Protein AF-A0A0G1IT15-F1 (afdb_monomer)

Radius of gyration: 18.89 Å; Cα contacts (8 Å, |Δi|>4): 195; chains: 1; bounding box: 43×27×60 Å

Structure (mmCIF, N/CA/C/O backbone):
data_AF-A0A0G1IT15-F1
#
_entry.id   AF-A0A0G1IT15-F1
#
loop_
_atom_site.group_PDB
_atom_site.id
_atom_site.type_symbol
_atom_site.label_atom_id
_atom_site.label_alt_id
_atom_site.label_comp_id
_atom_site.label_asym_id
_atom_site.label_entity_id
_atom_site.label_seq_id
_atom_site.pdbx_PDB_ins_code
_atom_site.Cartn_x
_atom_site.Cartn_y
_atom_site.Cartn_z
_atom_site.occupancy
_atom_site.B_iso_or_equiv
_atom_site.auth_seq_id
_atom_site.auth_comp_id
_atom_site.auth_asym_id
_atom_site.auth_atom_id
_atom_site.pdbx_PDB_model_num
ATOM 1 N N . MET A 1 1 ? -17.772 -2.370 29.772 1.00 78.19 1 MET A N 1
ATOM 2 C CA . MET A 1 1 ? -16.462 -2.333 29.090 1.00 78.19 1 MET A CA 1
ATOM 3 C C . MET A 1 1 ? -16.027 -0.885 29.004 1.00 78.19 1 MET A C 1
ATOM 5 O O . MET A 1 1 ? -16.833 -0.056 28.593 1.00 78.19 1 MET A O 1
ATOM 9 N N . THR A 1 2 ? -14.825 -0.557 29.463 1.00 92.69 2 THR A N 1
ATOM 10 C CA . THR A 1 2 ? -14.348 0.834 29.476 1.00 92.69 2 THR A CA 1
ATOM 11 C C . THR A 1 2 ? -13.957 1.292 28.067 1.00 92.69 2 THR A C 1
ATOM 13 O O . THR A 1 2 ? -13.709 0.475 27.172 1.00 92.69 2 THR A O 1
ATOM 16 N N . LYS A 1 3 ? -13.884 2.613 27.849 1.00 91.12 3 LYS A N 1
ATOM 17 C CA . LYS A 1 3 ? -13.385 3.177 26.580 1.00 91.12 3 LYS A CA 1
ATOM 18 C C . LYS A 1 3 ? -11.975 2.660 26.270 1.00 91.12 3 LYS A C 1
ATOM 20 O O . LYS A 1 3 ? -11.719 2.254 25.143 1.00 91.12 3 LYS A O 1
ATOM 25 N N . THR A 1 4 ? -11.114 2.595 27.286 1.00 94.62 4 THR A N 1
ATOM 26 C CA . THR A 1 4 ? -9.742 2.081 27.184 1.00 94.62 4 THR A CA 1
ATOM 27 C C . THR A 1 4 ? -9.707 0.620 26.746 1.00 94.62 4 THR A C 1
ATOM 29 O O . THR A 1 4 ? -9.013 0.301 25.790 1.00 94.62 4 THR A O 1
ATOM 32 N N . GLN A 1 5 ? -10.510 -0.254 27.367 1.00 95.38 5 GLN A N 1
ATOM 33 C CA . GLN A 1 5 ? -10.601 -1.667 26.972 1.00 95.38 5 GLN A CA 1
ATOM 34 C C . GLN A 1 5 ? -11.079 -1.829 25.525 1.00 95.38 5 GLN A C 1
ATOM 36 O O . GLN A 1 5 ? -10.536 -2.636 24.782 1.00 95.38 5 GLN A O 1
ATOM 41 N N . THR A 1 6 ? -12.073 -1.036 25.113 1.00 96.31 6 THR A N 1
ATOM 42 C CA . THR A 1 6 ? -12.605 -1.081 23.741 1.00 96.31 6 THR A CA 1
ATOM 43 C C . THR A 1 6 ? -11.539 -0.686 22.724 1.00 96.31 6 THR A C 1
ATOM 45 O O . THR A 1 6 ? -11.326 -1.393 21.746 1.00 96.31 6 THR A O 1
ATOM 48 N N . ASN A 1 7 ? -10.849 0.429 22.968 1.00 96.81 7 ASN A N 1
ATOM 49 C CA . ASN A 1 7 ? -9.811 0.921 22.068 1.00 96.81 7 ASN A CA 1
ATOM 50 C C . ASN A 1 7 ? -8.618 -0.040 22.004 1.00 96.81 7 ASN A C 1
ATOM 52 O O . ASN A 1 7 ? -8.073 -0.246 20.928 1.00 96.81 7 ASN A O 1
ATOM 56 N N . LEU A 1 8 ? -8.241 -0.643 23.136 1.00 98.06 8 LEU A N 1
ATOM 57 C CA . LEU A 1 8 ? -7.161 -1.624 23.188 1.00 98.06 8 LEU A CA 1
ATOM 58 C C . LEU A 1 8 ? -7.493 -2.865 22.353 1.00 98.06 8 LEU A C 1
ATOM 60 O O . LEU A 1 8 ? -6.675 -3.281 21.543 1.00 98.06 8 LEU A O 1
ATOM 64 N N . LEU A 1 9 ? -8.696 -3.427 22.507 1.00 98.19 9 LEU A N 1
ATOM 65 C CA . LEU A 1 9 ? -9.123 -4.583 21.712 1.00 98.19 9 LEU A CA 1
ATOM 66 C C . LEU A 1 9 ? -9.158 -4.263 20.215 1.00 98.19 9 LEU A C 1
ATOM 68 O O . LEU A 1 9 ? -8.682 -5.061 19.413 1.00 98.19 9 LEU A O 1
ATOM 72 N N . ALA A 1 10 ? -9.656 -3.083 19.843 1.00 98.25 10 ALA A N 1
ATOM 73 C CA . ALA A 1 10 ? -9.658 -2.650 18.451 1.00 98.25 10 ALA A CA 1
ATOM 74 C C . ALA A 1 10 ? -8.236 -2.496 17.887 1.00 98.25 10 ALA A C 1
ATOM 76 O O . ALA A 1 10 ? -7.954 -2.963 16.786 1.00 98.25 10 ALA A O 1
ATOM 77 N N . ALA A 1 11 ? -7.322 -1.897 18.657 1.00 98.38 11 ALA A N 1
ATOM 78 C CA . ALA A 1 11 ? -5.922 -1.770 18.266 1.00 98.38 11 ALA A CA 1
ATOM 79 C C . ALA A 1 11 ? -5.255 -3.141 18.085 1.00 98.38 11 ALA A C 1
ATOM 81 O O . ALA A 1 11 ? -4.570 -3.350 17.092 1.00 98.38 11 ALA A O 1
ATOM 82 N N . LEU A 1 12 ? -5.499 -4.093 18.993 1.00 98.50 12 LEU A N 1
ATOM 83 C CA . LEU A 1 12 ? -4.974 -5.456 18.877 1.00 98.50 12 LEU A CA 1
ATOM 84 C C . LEU A 1 12 ? -5.481 -6.166 17.614 1.00 98.50 12 LEU A C 1
ATOM 86 O O . LEU A 1 12 ? -4.689 -6.811 16.934 1.00 98.50 12 LEU A O 1
ATOM 90 N N . MET A 1 13 ? -6.763 -6.014 17.266 1.00 98.50 13 MET A N 1
ATOM 91 C CA . MET A 1 13 ? -7.324 -6.576 16.029 1.00 98.50 13 MET A CA 1
ATOM 92 C C . MET A 1 13 ? -6.693 -5.963 14.774 1.00 98.50 13 MET A C 1
ATOM 94 O O . MET A 1 13 ? -6.354 -6.693 13.849 1.00 98.50 13 MET A O 1
ATOM 98 N N . LEU A 1 14 ? -6.484 -4.642 14.749 1.00 98.38 14 LEU A N 1
ATOM 99 C CA . LEU A 1 14 ? -5.829 -3.967 13.622 1.00 98.38 14 LEU A CA 1
ATOM 100 C C . LEU A 1 14 ? -4.345 -4.333 13.506 1.00 98.38 14 LEU A C 1
ATOM 102 O O . LEU A 1 14 ? -3.853 -4.511 12.398 1.00 98.38 14 LEU A O 1
ATOM 106 N N . ILE A 1 15 ? -3.634 -4.486 14.627 1.00 98.31 15 ILE A N 1
ATOM 107 C CA . ILE A 1 15 ? -2.240 -4.959 14.637 1.00 98.31 15 ILE A CA 1
ATOM 108 C C . ILE A 1 15 ? -2.167 -6.394 14.113 1.00 98.31 15 ILE A C 1
ATOM 110 O O . ILE A 1 15 ? -1.312 -6.700 13.287 1.00 98.31 15 ILE A O 1
ATOM 114 N N . PHE A 1 16 ? -3.078 -7.261 14.559 1.00 97.62 16 PHE A N 1
ATOM 115 C CA . PHE A 1 16 ? -3.159 -8.638 14.086 1.00 97.62 16 PHE A CA 1
ATOM 116 C C . PHE A 1 16 ? -3.435 -8.706 12.577 1.00 97.62 16 PHE A C 1
ATOM 118 O O . PHE A 1 16 ? -2.703 -9.377 11.854 1.00 97.62 16 PHE A O 1
ATOM 125 N N . MET A 1 17 ? -4.429 -7.952 12.096 1.00 97.69 17 MET A N 1
ATOM 126 C CA . MET A 1 17 ? -4.753 -7.846 10.671 1.00 97.69 17 MET A CA 1
ATOM 127 C C . MET A 1 17 ? -3.579 -7.303 9.856 1.00 97.69 17 MET A C 1
ATOM 129 O O . MET A 1 17 ? -3.269 -7.849 8.805 1.00 97.69 17 MET A O 1
ATOM 133 N N . SER A 1 18 ? -2.908 -6.261 10.355 1.00 97.50 18 SER A N 1
ATOM 134 C CA . SER A 1 18 ? -1.719 -5.682 9.723 1.00 97.50 18 SER A CA 1
ATOM 135 C C . SER A 1 18 ? -0.613 -6.720 9.568 1.00 97.50 18 SER A C 1
ATOM 137 O O . SER A 1 18 ? -0.053 -6.852 8.486 1.00 97.5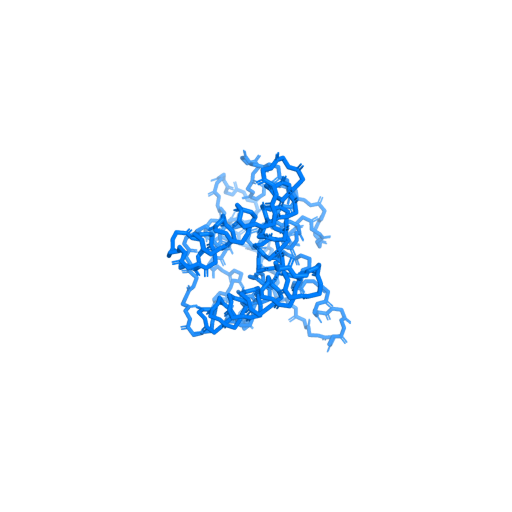0 18 SER A O 1
ATOM 139 N N . GLY A 1 19 ? -0.343 -7.502 10.621 1.00 96.69 19 GLY A N 1
ATOM 140 C CA . GLY A 1 19 ? 0.630 -8.589 10.573 1.00 96.69 19 GLY A CA 1
ATOM 141 C C . GLY A 1 19 ? 0.267 -9.631 9.519 1.00 96.69 19 GLY A C 1
ATOM 142 O O . GLY A 1 19 ? 1.073 -9.898 8.635 1.00 96.69 19 GLY A O 1
ATOM 143 N N . LEU A 1 20 ? -0.952 -10.179 9.576 1.00 95.69 20 LEU A N 1
ATOM 144 C CA . LEU A 1 20 ? -1.409 -11.176 8.603 1.00 95.69 20 LEU A CA 1
ATOM 145 C C . LEU A 1 20 ? -1.333 -10.663 7.164 1.00 95.69 20 LEU A C 1
ATOM 147 O O . LEU A 1 20 ? -0.732 -11.321 6.321 1.00 95.69 20 LEU A O 1
ATOM 151 N N . ALA A 1 21 ? -1.903 -9.485 6.904 1.00 95.81 21 ALA A N 1
ATOM 152 C CA . ALA A 1 21 ? -1.925 -8.900 5.574 1.00 95.81 21 ALA A CA 1
ATOM 153 C C . ALA A 1 21 ? -0.501 -8.636 5.080 1.00 95.81 21 ALA A C 1
ATOM 155 O O . ALA A 1 21 ? -0.161 -9.082 3.996 1.00 95.81 21 ALA A O 1
ATOM 156 N N . PHE A 1 22 ? 0.363 -8.009 5.889 1.00 95.81 22 PHE A N 1
ATOM 157 C CA . PHE A 1 22 ? 1.751 -7.729 5.511 1.00 95.81 22 PHE A CA 1
ATOM 158 C C . PHE A 1 22 ? 2.534 -8.995 5.159 1.00 95.81 22 PHE A C 1
ATOM 160 O O . PHE A 1 22 ? 3.198 -9.021 4.128 1.00 95.81 22 PHE A O 1
ATOM 167 N N . PHE A 1 23 ? 2.449 -10.046 5.981 1.00 94.81 23 PHE A N 1
ATOM 168 C CA . PHE A 1 23 ? 3.138 -11.304 5.687 1.00 94.81 23 PHE A CA 1
ATOM 169 C C . PHE A 1 23 ? 2.563 -12.010 4.456 1.00 94.81 23 PHE A C 1
ATOM 171 O O . PHE A 1 23 ? 3.324 -12.667 3.756 1.00 94.81 23 PHE A O 1
ATOM 178 N N . SER A 1 24 ? 1.274 -11.825 4.153 1.00 91.62 24 SER A N 1
ATOM 179 C CA . SER A 1 24 ? 0.668 -12.307 2.907 1.00 91.62 24 SER A CA 1
ATOM 180 C C . SER A 1 24 ? 1.171 -11.562 1.669 1.00 91.62 24 SER A C 1
ATOM 182 O O . SER A 1 24 ? 1.136 -12.112 0.582 1.00 91.62 24 SER A O 1
ATOM 184 N N . LEU A 1 25 ? 1.662 -10.322 1.797 1.00 92.31 25 LEU A N 1
ATOM 185 C CA . LEU A 1 25 ? 2.223 -9.594 0.649 1.00 92.31 25 LEU A CA 1
ATOM 186 C C . LEU A 1 25 ? 3.589 -10.145 0.213 1.00 92.31 25 LEU A C 1
ATOM 188 O O . LEU A 1 25 ? 4.044 -9.814 -0.885 1.00 92.31 25 LEU A O 1
ATOM 192 N N . LEU A 1 26 ? 4.272 -10.901 1.082 1.00 92.50 26 LEU A N 1
ATOM 193 C CA . LEU A 1 26 ? 5.646 -11.353 0.883 1.00 92.50 26 LEU A CA 1
ATOM 194 C C . LEU A 1 26 ? 5.687 -12.683 0.129 1.00 92.50 26 LEU A C 1
ATOM 196 O O . LEU A 1 26 ? 5.096 -13.666 0.560 1.00 92.50 26 LEU A O 1
ATOM 200 N N . GLY A 1 27 ? 6.479 -12.739 -0.941 1.00 85.75 27 GLY A N 1
ATOM 201 C CA . GLY A 1 27 ? 6.741 -13.979 -1.683 1.00 85.75 27 GLY A CA 1
ATOM 202 C C . GLY A 1 27 ? 5.662 -14.372 -2.695 1.00 85.75 27 GLY A C 1
ATOM 203 O O . GLY A 1 27 ? 5.891 -15.301 -3.467 1.00 85.75 27 GLY A O 1
ATOM 204 N N . ASP A 1 28 ? 4.540 -13.651 -2.743 1.00 88.75 28 ASP A N 1
ATOM 205 C CA . ASP A 1 28 ? 3.491 -13.848 -3.742 1.00 88.75 28 ASP A CA 1
ATOM 206 C C . ASP A 1 28 ? 3.804 -13.105 -5.044 1.00 88.75 28 ASP A C 1
ATOM 208 O O . ASP A 1 28 ? 4.120 -11.911 -5.034 1.00 88.75 28 ASP A O 1
ATOM 212 N N . SER A 1 29 ? 3.633 -13.792 -6.178 1.00 91.44 29 SER A N 1
ATOM 213 C CA . SER A 1 29 ? 3.752 -13.196 -7.513 1.00 91.44 29 SER A CA 1
ATOM 214 C C . SER A 1 29 ? 2.686 -12.124 -7.767 1.00 91.44 29 SER A C 1
ATOM 216 O O . SER A 1 29 ? 1.640 -12.109 -7.117 1.00 91.44 29 SER A O 1
ATOM 218 N N . ALA A 1 30 ? 2.914 -11.261 -8.761 1.00 94.56 30 ALA A N 1
ATOM 219 C CA . ALA A 1 30 ? 1.900 -10.302 -9.193 1.00 94.56 30 ALA A CA 1
ATOM 220 C C . ALA A 1 30 ? 0.649 -11.005 -9.732 1.00 94.56 30 ALA A C 1
ATOM 222 O O . ALA A 1 30 ? 0.745 -11.959 -10.510 1.00 94.56 30 ALA A O 1
ATOM 223 N N . ILE A 1 31 ? -0.521 -10.466 -9.394 1.00 94.25 31 ILE A N 1
ATOM 224 C CA . ILE A 1 31 ? -1.759 -10.756 -10.121 1.00 94.25 31 ILE A CA 1
ATOM 225 C C . ILE A 1 31 ? -1.887 -9.846 -11.350 1.00 94.25 31 ILE A C 1
ATOM 227 O O . ILE A 1 31 ? -1.227 -8.812 -11.459 1.00 94.25 31 ILE A O 1
ATOM 231 N N . ILE A 1 32 ? -2.760 -10.219 -12.289 1.00 94.69 32 ILE A N 1
ATOM 232 C CA . ILE A 1 32 ? -2.914 -9.534 -13.585 1.00 94.69 32 ILE A CA 1
ATOM 233 C C . ILE A 1 32 ? -3.169 -8.025 -13.449 1.00 94.69 32 ILE A C 1
ATOM 235 O O . ILE A 1 32 ? -2.601 -7.240 -14.212 1.00 94.69 32 ILE A O 1
ATOM 239 N N . ASP A 1 33 ? -3.964 -7.609 -12.465 1.00 95.19 33 ASP A N 1
ATOM 240 C CA . ASP A 1 33 ? -4.283 -6.195 -12.259 1.00 95.19 33 ASP A CA 1
ATOM 241 C C . ASP A 1 33 ? -3.095 -5.404 -11.697 1.00 95.19 33 ASP A C 1
ATOM 243 O O . ASP A 1 33 ? -2.913 -4.237 -12.039 1.00 95.19 33 ASP A O 1
ATOM 247 N N . GLU A 1 34 ? -2.221 -6.029 -10.902 1.00 96.38 34 GLU A N 1
ATOM 248 C CA . GLU A 1 34 ? -1.002 -5.382 -10.399 1.00 96.38 34 GLU A CA 1
ATOM 249 C C . GLU A 1 34 ? -0.020 -5.093 -11.533 1.00 96.38 34 GLU A C 1
ATOM 251 O O . GLU A 1 34 ? 0.587 -4.019 -11.565 1.00 96.38 34 GLU A O 1
ATOM 256 N N . VAL A 1 35 ? 0.076 -6.015 -12.497 1.00 97.19 35 VAL A N 1
ATOM 257 C CA . VAL A 1 35 ? 0.902 -5.848 -13.699 1.00 97.19 35 VAL A CA 1
ATOM 258 C C . VAL A 1 35 ? 0.440 -4.640 -14.516 1.00 97.19 35 VAL A C 1
ATOM 260 O O . VAL A 1 35 ? 1.275 -3.915 -15.041 1.00 97.19 35 VAL A O 1
ATOM 263 N N . ALA A 1 36 ? -0.863 -4.366 -14.596 1.00 96.44 36 ALA A N 1
ATOM 264 C CA . ALA A 1 36 ? -1.370 -3.202 -15.320 1.00 96.44 36 ALA A CA 1
ATOM 265 C C . ALA A 1 36 ? -1.297 -1.904 -14.493 1.00 96.44 36 ALA A C 1
ATOM 267 O O . ALA A 1 36 ? -0.831 -0.869 -14.975 1.00 96.44 36 ALA A O 1
ATOM 268 N N . HIS A 1 37 ? -1.772 -1.930 -13.247 1.00 97.50 37 HIS A N 1
ATOM 269 C CA . HIS A 1 37 ? -2.043 -0.723 -12.467 1.00 97.50 37 HIS A CA 1
ATOM 270 C C . HIS A 1 37 ? -0.799 -0.075 -11.861 1.00 97.50 37 HIS A C 1
ATOM 272 O O . HIS A 1 37 ? -0.701 1.154 -11.874 1.00 97.50 37 HIS A O 1
ATOM 278 N N . LEU A 1 38 ? 0.154 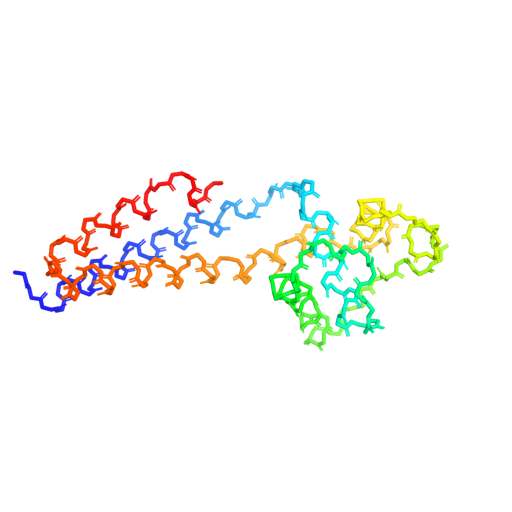-0.860 -11.349 1.00 98.25 38 LEU A N 1
ATOM 279 C CA . LEU A 1 38 ? 1.360 -0.313 -10.723 1.00 98.25 38 LEU A CA 1
ATOM 280 C C . LEU A 1 38 ? 2.269 0.382 -11.752 1.00 98.25 38 LEU A C 1
ATOM 282 O O . LEU A 1 38 ? 2.621 1.546 -11.532 1.00 98.25 38 LEU A O 1
ATOM 286 N N . PRO A 1 39 ? 2.603 -0.240 -12.901 1.00 97.88 39 PRO A N 1
ATOM 287 C CA . PRO A 1 39 ? 3.398 0.410 -13.942 1.00 97.88 39 PRO A CA 1
ATOM 288 C C . PRO A 1 39 ? 2.675 1.602 -14.576 1.00 97.88 39 PRO A C 1
ATOM 290 O O . PRO A 1 39 ? 3.309 2.625 -14.848 1.00 97.88 39 PRO A O 1
ATOM 293 N N . ALA A 1 40 ? 1.346 1.526 -14.739 1.00 97.62 40 ALA A N 1
ATOM 294 C CA . ALA A 1 40 ? 0.544 2.672 -15.158 1.00 97.62 40 ALA A CA 1
ATOM 295 C C . ALA A 1 40 ? 0.676 3.835 -14.168 1.00 97.62 40 ALA A C 1
ATOM 297 O O . ALA A 1 40 ? 1.107 4.912 -14.568 1.00 97.62 40 ALA A O 1
ATOM 298 N N . GLY A 1 41 ? 0.425 3.616 -12.876 1.00 98.12 41 GLY A N 1
ATOM 299 C CA . GLY A 1 41 ? 0.593 4.648 -11.850 1.00 98.12 41 GLY A CA 1
ATOM 300 C C . GLY A 1 41 ? 1.997 5.255 -11.817 1.00 98.12 41 GLY A C 1
ATOM 301 O O . GLY A 1 41 ? 2.157 6.468 -11.695 1.00 98.12 41 GLY A O 1
ATOM 302 N N . TYR A 1 42 ? 3.034 4.434 -12.008 1.00 98.44 42 TYR A N 1
ATOM 303 C CA . TYR A 1 42 ? 4.408 4.929 -12.098 1.00 98.44 42 TYR A CA 1
ATOM 304 C C . TYR A 1 42 ? 4.609 5.843 -13.319 1.00 98.44 42 TYR A C 1
ATOM 306 O O . TYR A 1 42 ? 5.228 6.906 -13.211 1.00 98.44 42 TYR A O 1
ATOM 314 N N . SER A 1 43 ? 4.045 5.475 -14.476 1.00 97.69 43 SER A N 1
ATOM 315 C CA . SER A 1 43 ? 4.078 6.308 -15.686 1.00 97.69 43 SER A CA 1
ATOM 316 C C . SER A 1 43 ? 3.353 7.646 -15.499 1.00 97.69 43 SER A C 1
ATOM 318 O O . SER A 1 43 ? 3.842 8.669 -15.978 1.00 97.69 43 SER A O 1
ATOM 320 N N . TYR A 1 44 ? 2.264 7.677 -14.726 1.00 97.50 44 TYR A N 1
ATOM 321 C CA . TYR A 1 44 ? 1.485 8.897 -14.492 1.00 97.50 44 TYR A CA 1
ATOM 322 C C . TYR A 1 44 ? 2.323 9.923 -13.732 1.00 97.50 44 TYR A C 1
ATOM 324 O O . TYR A 1 44 ? 2.323 11.104 -14.061 1.00 97.50 44 TYR A O 1
ATOM 332 N N . ILE A 1 45 ? 3.115 9.457 -12.768 1.00 97.38 45 ILE A N 1
ATOM 333 C CA . ILE A 1 45 ? 3.971 10.311 -11.944 1.00 97.38 45 ILE A CA 1
ATOM 334 C C . ILE A 1 45 ? 5.232 10.728 -12.703 1.00 97.38 45 ILE A C 1
ATOM 336 O O . ILE A 1 45 ? 5.573 11.909 -12.735 1.00 97.38 45 ILE A O 1
ATOM 340 N N . VAL A 1 46 ? 5.930 9.784 -13.339 1.00 97.50 46 VAL A N 1
ATOM 341 C CA . VAL A 1 46 ? 7.254 10.051 -13.930 1.00 97.50 46 VAL A CA 1
ATOM 342 C C . VAL A 1 46 ? 7.172 10.654 -15.327 1.00 97.50 46 VAL A C 1
ATOM 344 O O . VAL A 1 46 ? 7.997 11.495 -15.682 1.00 97.50 46 VAL A O 1
ATOM 347 N N . LYS A 1 47 ? 6.201 10.225 -16.137 1.00 96.75 47 LYS A N 1
ATOM 348 C CA . LYS A 1 47 ? 6.019 10.703 -17.514 1.00 96.75 47 LYS A CA 1
ATOM 349 C C . LYS A 1 47 ? 4.912 11.744 -17.641 1.00 96.75 47 LYS A C 1
ATOM 351 O O . LYS A 1 47 ? 4.802 12.331 -18.711 1.00 96.75 47 LYS A O 1
ATOM 356 N N . GLN A 1 48 ? 4.141 11.994 -16.575 1.00 96.19 48 GLN A N 1
ATOM 357 C CA . GLN A 1 48 ? 2.981 12.896 -16.607 1.00 96.19 48 GLN A CA 1
ATOM 358 C C . GLN A 1 48 ? 1.986 12.488 -17.703 1.00 96.19 48 GLN A C 1
ATOM 360 O O . GLN A 1 48 ? 1.430 13.322 -18.413 1.00 96.19 48 GLN A O 1
ATOM 365 N N . ASP A 1 49 ? 1.802 11.176 -17.865 1.00 94.38 49 ASP A N 1
ATOM 366 C CA . ASP A 1 49 ? 1.069 10.594 -18.981 1.00 94.38 49 ASP A CA 1
ATOM 367 C C . ASP A 1 49 ? 0.142 9.482 -18.505 1.00 94.38 49 ASP A C 1
ATOM 369 O O . ASP A 1 49 ? 0.600 8.450 -18.027 1.00 94.38 49 ASP A O 1
ATOM 373 N N . MET A 1 50 ? -1.165 9.692 -18.661 1.00 93.75 50 MET A N 1
ATOM 374 C CA . MET A 1 50 ? -2.200 8.810 -18.123 1.00 93.75 50 MET A CA 1
ATOM 375 C C . MET A 1 50 ? -2.733 7.779 -19.130 1.00 93.75 50 MET A C 1
ATOM 377 O O . MET A 1 50 ? -3.712 7.085 -18.845 1.00 93.75 50 MET A O 1
ATOM 381 N N . ARG A 1 51 ? -2.109 7.653 -20.311 1.00 93.00 51 ARG A N 1
ATOM 382 C CA . ARG A 1 51 ? -2.653 6.862 -21.429 1.00 93.00 51 ARG A CA 1
ATOM 383 C C . ARG A 1 51 ? -2.671 5.353 -21.190 1.00 93.00 51 ARG A C 1
ATOM 385 O O . ARG A 1 51 ? -3.463 4.661 -21.815 1.00 93.00 51 ARG A O 1
ATOM 392 N N . LEU A 1 52 ? -1.778 4.839 -20.340 1.00 92.69 52 LEU A N 1
ATOM 393 C CA . LEU A 1 52 ? -1.469 3.407 -20.294 1.00 92.69 52 LEU A CA 1
ATOM 394 C C . LEU A 1 52 ? -2.588 2.552 -19.675 1.00 92.69 52 LEU A C 1
ATOM 396 O O . LEU A 1 52 ? -2.641 1.372 -19.954 1.00 92.69 52 LEU A O 1
ATOM 400 N N . ASN A 1 53 ? -3.500 3.120 -18.883 1.00 94.94 53 ASN A N 1
ATOM 401 C CA . ASN A 1 53 ? -4.676 2.410 -18.346 1.00 94.94 53 ASN A CA 1
ATOM 402 C C . ASN A 1 53 ? -5.784 3.433 -18.012 1.00 94.94 53 ASN A C 1
ATOM 404 O O . ASN A 1 53 ? -5.978 3.772 -16.847 1.00 94.94 53 ASN A O 1
ATOM 408 N N . PRO A 1 54 ? -6.487 4.013 -18.998 1.00 93.00 54 PRO A N 1
ATOM 409 C CA . PRO A 1 54 ? -7.356 5.171 -18.769 1.00 93.00 54 PRO A CA 1
ATOM 410 C C . PRO A 1 54 ? -8.749 4.810 -18.217 1.00 93.00 54 PRO A C 1
ATOM 412 O O . PRO A 1 54 ? -9.561 5.695 -17.972 1.00 93.00 54 PRO A O 1
ATOM 415 N N . GLU A 1 55 ? -9.038 3.521 -18.018 1.00 91.88 55 GLU A N 1
ATOM 416 C CA . GLU A 1 55 ? -10.371 2.985 -17.692 1.00 91.88 55 GLU A CA 1
ATOM 417 C C . GLU A 1 55 ? -10.896 3.415 -16.312 1.00 91.88 55 GLU A C 1
ATOM 419 O O . GLU A 1 55 ? -12.107 3.473 -16.085 1.00 91.88 55 GLU A O 1
ATOM 424 N N . HIS A 1 56 ? -9.992 3.716 -15.375 1.00 89.69 56 HIS A N 1
ATOM 425 C CA . HIS A 1 56 ? -10.319 4.038 -13.985 1.00 89.69 56 HIS A CA 1
ATOM 426 C C . HIS A 1 56 ? -9.590 5.302 -13.505 1.00 89.69 56 HIS A C 1
ATOM 428 O O . HIS A 1 56 ? -8.460 5.553 -13.950 1.00 89.69 56 HIS A O 1
ATOM 434 N N . PRO A 1 57 ? -10.176 6.067 -12.557 1.00 94.38 57 PRO A N 1
ATOM 435 C CA . PRO A 1 57 ? -9.514 7.205 -11.923 1.00 94.38 57 PRO A CA 1
ATOM 436 C C . PRO A 1 57 ? -8.143 6.845 -11.324 1.00 94.38 57 PRO A C 1
ATOM 438 O O . PRO A 1 57 ? -7.921 5.701 -10.918 1.00 94.38 57 PRO A O 1
ATOM 441 N N . PRO A 1 58 ? -7.208 7.805 -11.234 1.00 94.62 58 PRO A N 1
ATOM 442 C CA . PRO A 1 58 ? -5.802 7.481 -11.024 1.00 94.62 58 PRO A CA 1
ATOM 443 C C . PRO A 1 58 ? -5.406 7.248 -9.569 1.00 94.62 58 PRO A C 1
ATOM 445 O O . PRO A 1 58 ? -4.392 6.608 -9.347 1.00 94.62 58 PRO A O 1
ATOM 448 N N . LEU A 1 59 ? -6.196 7.691 -8.584 1.00 96.69 59 LEU A N 1
ATOM 449 C CA . LEU A 1 59 ? -5.774 7.773 -7.178 1.00 96.69 59 LEU A CA 1
ATOM 450 C C . LEU A 1 59 ? -5.073 6.507 -6.652 1.00 96.69 59 LEU A C 1
ATOM 452 O O . LEU A 1 59 ? -3.996 6.596 -6.075 1.00 96.69 59 LEU A O 1
ATOM 456 N N . ILE A 1 60 ? -5.665 5.327 -6.854 1.00 97.12 60 ILE A N 1
ATOM 457 C CA . ILE A 1 60 ? -5.089 4.063 -6.364 1.00 97.12 60 ILE A CA 1
ATOM 458 C C . ILE A 1 60 ? -3.820 3.686 -7.143 1.00 97.12 60 ILE A C 1
ATOM 460 O O . ILE A 1 60 ? -2.845 3.226 -6.555 1.00 97.12 60 ILE A O 1
ATOM 464 N N . LYS A 1 61 ? -3.792 3.952 -8.451 1.00 97.19 61 LYS A N 1
ATOM 465 C CA . LYS A 1 61 ? -2.609 3.740 -9.295 1.00 97.19 61 LYS A CA 1
ATOM 466 C C . LYS A 1 61 ? -1.470 4.670 -8.882 1.00 97.19 61 LYS A C 1
ATOM 468 O O . LYS A 1 61 ? -0.354 4.204 -8.680 1.00 97.19 61 LYS A O 1
ATOM 473 N N . ASP A 1 62 ? -1.762 5.950 -8.674 1.00 97.88 62 ASP A N 1
ATOM 474 C CA . ASP A 1 62 ? -0.793 6.956 -8.235 1.00 97.88 62 ASP A CA 1
ATOM 475 C C . ASP A 1 62 ? -0.211 6.616 -6.863 1.00 97.88 62 ASP A C 1
ATOM 477 O O . ASP A 1 62 ? 0.977 6.813 -6.636 1.00 97.88 62 ASP A O 1
ATOM 481 N N . LEU A 1 63 ? -1.005 6.056 -5.947 1.00 98.44 63 LEU A N 1
ATOM 482 C CA . LEU A 1 63 ? -0.479 5.582 -4.669 1.00 98.44 63 LEU A CA 1
ATOM 483 C C . LEU A 1 63 ? 0.528 4.437 -4.864 1.00 98.44 63 LEU A C 1
ATOM 485 O O . LEU A 1 63 ? 1.627 4.507 -4.312 1.00 98.44 63 LEU A O 1
ATOM 489 N N . ALA A 1 64 ? 0.197 3.426 -5.675 1.00 98.31 64 ALA A N 1
ATOM 490 C CA . ALA A 1 64 ? 1.097 2.302 -5.955 1.00 98.31 64 ALA A CA 1
ATOM 491 C C . ALA A 1 64 ? 2.385 2.750 -6.670 1.00 98.31 64 ALA A C 1
ATOM 493 O O . ALA A 1 64 ? 3.494 2.490 -6.201 1.00 98.31 64 ALA A O 1
ATOM 494 N N . GLY A 1 65 ? 2.245 3.469 -7.786 1.00 98.31 65 GLY A N 1
ATOM 495 C CA . GLY A 1 65 ? 3.376 4.000 -8.547 1.00 98.31 65 GLY A CA 1
ATOM 496 C C . GLY A 1 65 ? 4.186 5.029 -7.759 1.00 98.31 65 GLY A C 1
ATOM 497 O O . GLY A 1 65 ? 5.410 5.081 -7.868 1.00 98.31 65 GLY A O 1
ATOM 498 N N . GLY A 1 66 ? 3.521 5.813 -6.914 1.00 98.50 66 GLY A N 1
ATOM 499 C CA . GLY A 1 66 ? 4.129 6.826 -6.062 1.00 98.50 66 GLY A CA 1
ATOM 500 C C . GLY A 1 66 ? 4.974 6.230 -4.951 1.00 98.50 66 GLY A C 1
ATOM 501 O O . GLY A 1 66 ? 6.031 6.778 -4.655 1.00 98.50 66 GLY A O 1
ATOM 502 N N . ALA A 1 67 ? 4.581 5.084 -4.389 1.00 98.62 67 ALA A N 1
ATOM 503 C CA . ALA A 1 67 ? 5.413 4.352 -3.438 1.00 98.62 67 ALA A CA 1
ATOM 504 C C . ALA A 1 67 ? 6.734 3.897 -4.079 1.00 98.62 67 ALA A C 1
ATOM 506 O O . ALA A 1 67 ? 7.805 4.096 -3.503 1.00 98.62 67 ALA A O 1
ATOM 507 N N . VAL A 1 68 ? 6.673 3.372 -5.308 1.00 98.62 68 VAL A N 1
ATOM 508 C CA . VAL A 1 68 ? 7.863 2.995 -6.087 1.00 98.62 68 VAL A CA 1
ATOM 509 C C . VAL A 1 68 ? 8.724 4.216 -6.431 1.00 98.62 68 VAL A C 1
ATOM 511 O O . VAL A 1 68 ? 9.947 4.185 -6.279 1.00 98.62 68 VAL A O 1
ATOM 514 N N . TRP A 1 69 ? 8.104 5.312 -6.871 1.00 98.62 69 TRP A N 1
ATOM 515 C CA . TRP A 1 69 ? 8.809 6.557 -7.173 1.00 98.62 69 TRP A CA 1
ATOM 516 C C . TRP A 1 69 ? 9.491 7.142 -5.935 1.00 98.62 69 TRP A C 1
ATOM 518 O O . TRP A 1 69 ? 10.675 7.469 -5.991 1.00 98.62 69 TRP A O 1
ATOM 528 N N . LEU A 1 70 ? 8.789 7.212 -4.804 1.00 98.62 70 LEU A N 1
ATOM 529 C CA . LEU A 1 70 ? 9.324 7.724 -3.547 1.00 98.62 70 LEU A CA 1
ATOM 530 C C . LEU A 1 70 ? 10.505 6.879 -3.064 1.00 98.62 70 LEU A C 1
ATOM 532 O O . LEU A 1 70 ? 11.530 7.439 -2.682 1.00 98.62 70 LEU A O 1
ATOM 536 N N . TYR A 1 71 ? 10.392 5.549 -3.136 1.00 98.56 71 TYR A N 1
ATOM 537 C CA . TYR A 1 71 ? 11.509 4.646 -2.862 1.00 98.56 71 TYR A CA 1
ATOM 538 C C . TYR A 1 71 ? 12.722 4.992 -3.736 1.00 98.56 71 TYR A C 1
ATOM 540 O O . TYR A 1 71 ? 13.797 5.254 -3.202 1.00 98.56 71 TYR A O 1
ATOM 548 N N . SER A 1 72 ? 12.527 5.100 -5.055 1.00 98.19 72 SER A N 1
ATOM 549 C CA . SER A 1 72 ? 13.579 5.471 -6.009 1.00 98.19 72 SER A CA 1
ATOM 550 C C . SER A 1 72 ? 14.257 6.803 -5.660 1.00 98.19 72 SER A C 1
ATOM 552 O O . SER A 1 72 ? 15.481 6.898 -5.743 1.00 98.19 72 SER A O 1
ATOM 554 N N . GLN A 1 73 ? 13.495 7.812 -5.217 1.00 98.25 73 GLN A N 1
ATOM 555 C CA . GLN A 1 73 ? 14.052 9.104 -4.795 1.00 98.25 73 GLN A CA 1
ATOM 556 C C . GLN A 1 73 ? 14.850 9.011 -3.488 1.00 98.25 73 GLN A C 1
ATOM 558 O O . GLN A 1 73 ? 15.907 9.626 -3.372 1.00 98.25 73 GLN A O 1
ATOM 563 N N . ILE A 1 74 ? 14.365 8.248 -2.504 1.00 98.25 74 ILE A N 1
ATOM 564 C CA . ILE A 1 74 ? 15.010 8.122 -1.187 1.00 98.25 74 ILE A CA 1
ATOM 565 C C . ILE A 1 74 ? 16.299 7.300 -1.276 1.00 98.25 74 ILE A C 1
ATOM 567 O O . ILE A 1 74 ? 17.293 7.646 -0.640 1.00 98.25 74 ILE A O 1
ATOM 571 N N . THR A 1 75 ? 16.295 6.208 -2.041 1.00 97.94 75 THR A N 1
ATOM 572 C CA . THR A 1 75 ? 17.438 5.285 -2.127 1.00 97.94 75 THR A CA 1
ATOM 573 C C . THR A 1 75 ? 18.369 5.579 -3.296 1.00 97.94 75 THR A C 1
ATOM 575 O O . THR A 1 75 ? 19.411 4.936 -3.416 1.00 97.94 75 THR A O 1
ATOM 578 N N . ASN A 1 76 ? 18.003 6.524 -4.168 1.00 97.00 76 ASN A N 1
ATOM 579 C CA . ASN A 1 76 ? 18.673 6.783 -5.441 1.00 97.00 76 ASN A CA 1
ATOM 580 C C . ASN A 1 76 ? 18.745 5.528 -6.345 1.00 97.00 76 ASN A C 1
ATOM 582 O O . ASN A 1 76 ? 19.630 5.403 -7.195 1.00 97.00 76 ASN A O 1
ATOM 586 N N . THR A 1 77 ? 17.817 4.580 -6.159 1.00 96.69 77 THR A N 1
ATOM 587 C CA . THR A 1 77 ? 17.697 3.382 -6.998 1.00 96.69 77 THR A CA 1
ATOM 588 C C . THR A 1 77 ? 17.029 3.766 -8.311 1.00 96.69 77 THR A C 1
ATOM 590 O O . THR A 1 77 ? 15.901 4.263 -8.326 1.00 96.69 77 THR A O 1
ATOM 593 N N . LYS A 1 78 ? 17.699 3.515 -9.436 1.00 97.06 78 LYS A N 1
ATOM 594 C CA . LYS A 1 78 ? 17.127 3.744 -10.765 1.00 97.06 78 LYS A CA 1
ATOM 595 C C . LYS A 1 78 ? 16.067 2.685 -11.082 1.00 97.06 78 LYS A C 1
ATOM 597 O O . LYS A 1 78 ? 16.371 1.498 -11.062 1.00 97.06 78 LYS A O 1
ATOM 602 N N . ILE A 1 79 ? 14.868 3.132 -11.451 1.00 98.25 79 ILE A N 1
ATOM 603 C CA . ILE A 1 79 ? 13.827 2.277 -12.035 1.00 98.25 79 ILE A CA 1
ATOM 604 C C . ILE A 1 79 ? 13.928 2.359 -13.559 1.00 98.25 79 ILE A C 1
ATOM 606 O O . ILE A 1 79 ? 13.919 3.449 -14.139 1.00 98.25 79 ILE A O 1
ATOM 610 N N . ASN A 1 80 ? 14.050 1.212 -14.216 1.00 98.19 80 ASN A N 1
ATOM 611 C CA . ASN A 1 80 ? 14.161 1.124 -15.664 1.00 98.19 80 ASN A CA 1
ATOM 612 C C . ASN A 1 80 ? 12.766 1.191 -16.289 1.00 98.19 80 ASN A C 1
ATOM 614 O O . ASN A 1 80 ? 11.937 0.308 -16.089 1.00 98.19 80 ASN A O 1
ATOM 618 N N . PHE A 1 81 ? 12.507 2.259 -17.037 1.00 98.00 81 PHE A N 1
ATOM 619 C CA . PHE A 1 81 ? 11.239 2.474 -17.724 1.00 98.00 81 PHE A CA 1
ATOM 620 C C . PHE A 1 81 ? 11.379 2.070 -19.202 1.00 98.00 81 PHE A C 1
ATOM 622 O O . PHE A 1 81 ? 12.213 2.669 -19.885 1.00 98.00 81 PHE A O 1
ATO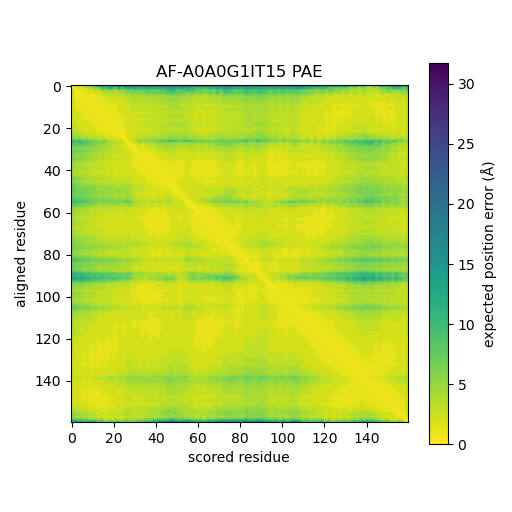M 629 N N . PRO A 1 82 ? 10.595 1.106 -19.722 1.00 96.94 82 PRO A N 1
ATOM 630 C CA . PRO A 1 82 ? 10.697 0.661 -21.109 1.00 96.94 82 PRO A CA 1
ATOM 631 C C . PRO A 1 82 ? 9.943 1.618 -22.045 1.00 96.94 82 PRO A C 1
ATOM 633 O O . PRO A 1 82 ? 8.792 1.397 -22.406 1.00 96.94 82 PRO A O 1
ATOM 636 N N . ASP A 1 83 ? 10.574 2.721 -22.439 1.00 96.06 83 ASP A N 1
ATOM 637 C CA . ASP A 1 83 ? 9.977 3.721 -23.340 1.00 96.06 83 ASP A CA 1
ATOM 638 C C . ASP A 1 83 ? 10.106 3.380 -24.837 1.00 96.06 83 ASP A C 1
ATOM 640 O O . ASP A 1 83 ? 9.506 4.038 -25.694 1.00 96.06 83 ASP A O 1
ATOM 644 N N . ASN A 1 84 ? 10.862 2.336 -25.170 1.00 95.56 84 ASN A N 1
ATOM 645 C CA . ASN A 1 84 ? 11.173 1.925 -26.537 1.00 95.56 84 ASN A CA 1
ATOM 646 C C . ASN A 1 84 ? 10.359 0.719 -27.043 1.00 95.56 84 ASN A C 1
ATOM 648 O O . ASN A 1 84 ? 10.687 0.171 -28.095 1.00 95.56 84 ASN A O 1
ATOM 652 N N . ILE A 1 85 ? 9.309 0.308 -26.327 1.00 96.81 85 ILE A N 1
ATOM 653 C CA . ILE A 1 85 ? 8.460 -0.834 -26.699 1.00 96.81 85 ILE A CA 1
ATOM 654 C C . ILE A 1 85 ? 7.135 -0.387 -27.341 1.00 96.81 85 ILE A C 1
ATOM 656 O O . ILE A 1 85 ? 6.595 0.665 -26.976 1.00 96.81 85 ILE A O 1
ATOM 660 N N . PRO A 1 86 ? 6.542 -1.196 -28.244 1.00 96.25 86 PRO A N 1
ATOM 661 C CA . PRO A 1 86 ? 5.243 -0.889 -28.846 1.00 96.25 86 PRO A CA 1
ATOM 662 C C . PRO A 1 86 ? 4.138 -0.655 -27.810 1.00 96.25 86 PRO A C 1
ATOM 664 O O . PRO A 1 86 ? 3.312 0.236 -27.997 1.00 96.25 86 PRO A O 1
ATOM 667 N N . ALA A 1 87 ? 4.176 -1.399 -26.697 1.00 96.56 87 ALA A N 1
ATOM 668 C CA . ALA A 1 87 ? 3.215 -1.303 -25.600 1.00 96.56 87 ALA A CA 1
ATOM 669 C C . ALA A 1 87 ? 3.134 0.103 -24.969 1.00 96.56 87 ALA A C 1
ATOM 671 O O . ALA A 1 87 ? 2.083 0.491 -24.470 1.00 96.56 87 ALA A O 1
ATOM 672 N N . TRP A 1 88 ? 4.222 0.881 -25.031 1.00 96.44 88 TRP A N 1
ATOM 673 C CA . TRP A 1 88 ? 4.260 2.279 -24.593 1.00 96.44 88 TRP A CA 1
ATOM 674 C C . TRP A 1 88 ? 3.944 3.268 -25.723 1.00 96.44 88 TRP A C 1
ATOM 676 O O . TRP A 1 88 ? 3.271 4.282 -25.524 1.00 96.44 88 TRP A O 1
ATOM 686 N N . GLN A 1 89 ? 4.483 3.008 -26.915 1.00 94.69 89 GLN A N 1
ATOM 687 C CA . GLN A 1 89 ? 4.533 4.004 -27.983 1.00 94.69 89 GLN A CA 1
ATOM 688 C C . GLN A 1 89 ? 3.242 4.103 -28.793 1.00 94.69 89 GLN A C 1
ATOM 690 O O . GLN A 1 89 ? 2.838 5.211 -29.147 1.00 94.69 89 GLN A O 1
ATOM 695 N N . SER A 1 90 ? 2.624 2.968 -29.121 1.00 92.94 90 SER A N 1
ATOM 696 C CA . SER A 1 90 ? 1.563 2.924 -30.134 1.00 92.94 90 SER A CA 1
ATOM 697 C C . SER A 1 90 ? 0.464 1.898 -29.878 1.00 92.94 90 SER A C 1
ATOM 699 O O . SER A 1 90 ? -0.618 2.035 -30.451 1.00 92.94 90 SER A O 1
ATOM 701 N N . ALA A 1 91 ? 0.701 0.882 -29.046 1.00 91.50 91 ALA A N 1
ATOM 702 C CA . ALA A 1 91 ? -0.297 -0.142 -28.776 1.00 91.50 91 ALA A CA 1
ATOM 703 C C . ALA A 1 91 ? -1.491 0.443 -28.010 1.00 91.50 91 ALA A C 1
ATOM 705 O O . ALA A 1 91 ? -1.346 1.061 -26.955 1.00 91.50 91 ALA A O 1
ATOM 706 N N . ILE A 1 92 ? -2.690 0.189 -28.524 1.00 86.25 92 ILE A N 1
ATOM 707 C CA . ILE A 1 92 ? -3.936 0.453 -27.806 1.00 86.25 92 ILE A CA 1
ATOM 708 C C . ILE A 1 92 ? -4.129 -0.689 -26.804 1.00 86.25 92 ILE A C 1
ATOM 710 O O . ILE A 1 92 ? -4.008 -1.853 -27.177 1.00 86.25 92 ILE A O 1
ATOM 714 N N . ASN A 1 93 ? -4.425 -0.363 -25.544 1.00 87.38 93 ASN A N 1
ATOM 715 C CA . ASN A 1 93 ? -4.599 -1.334 -24.453 1.00 87.38 93 ASN A CA 1
ATOM 716 C C . ASN A 1 93 ? -3.363 -2.219 -24.176 1.00 87.38 93 ASN A C 1
ATOM 718 O O . ASN A 1 93 ? -3.494 -3.316 -23.641 1.00 87.38 93 ASN A O 1
ATOM 722 N N . GLY A 1 94 ? -2.150 -1.736 -24.481 1.00 94.31 94 GLY A N 1
ATOM 723 C CA . GLY A 1 94 ? -0.882 -2.447 -24.238 1.00 94.31 94 GLY A CA 1
ATOM 724 C C . GLY A 1 94 ? -0.449 -2.531 -22.766 1.00 94.31 94 GLY A C 1
ATOM 725 O O . GLY A 1 94 ? 0.723 -2.745 -22.481 1.00 94.31 94 GLY A O 1
ATOM 726 N N . GLN A 1 95 ? -1.361 -2.325 -21.817 1.00 96.00 95 GLN A N 1
ATOM 727 C CA . GLN A 1 95 ? -1.054 -2.112 -20.400 1.00 96.00 95 GLN A CA 1
ATOM 728 C C . GLN A 1 95 ? -0.415 -3.316 -19.711 1.00 96.00 95 GLN A C 1
ATOM 730 O O . GLN A 1 95 ? 0.516 -3.152 -18.925 1.00 96.00 95 GLN A O 1
ATOM 735 N N . TRP A 1 96 ? -0.873 -4.524 -20.040 1.00 97.00 96 TRP A N 1
ATOM 736 C CA . TRP A 1 96 ? -0.299 -5.753 -19.498 1.00 97.00 96 TRP A CA 1
ATOM 737 C C . TRP A 1 96 ? 1.070 -6.040 -20.106 1.00 97.00 96 TRP A C 1
ATOM 739 O O . TRP A 1 96 ? 1.998 -6.339 -19.364 1.00 97.00 96 TRP A O 1
ATOM 749 N N . ASP A 1 97 ? 1.226 -5.876 -21.422 1.00 97.50 97 ASP A N 1
ATOM 750 C CA . ASP A 1 97 ? 2.516 -6.061 -22.099 1.00 97.50 97 ASP A CA 1
ATOM 751 C C . ASP A 1 97 ? 3.562 -5.081 -21.561 1.00 97.50 97 ASP A C 1
ATOM 753 O O . ASP A 1 97 ? 4.654 -5.494 -21.166 1.00 97.50 97 ASP A O 1
ATOM 757 N N . PHE A 1 98 ? 3.195 -3.799 -21.446 1.00 98.12 98 PHE A N 1
ATOM 758 C CA . PHE A 1 98 ? 4.046 -2.793 -20.819 1.00 98.12 98 PHE A CA 1
ATOM 759 C C . PHE A 1 98 ? 4.384 -3.182 -19.385 1.00 98.12 98 PHE A C 1
ATOM 761 O O . PHE A 1 98 ? 5.533 -3.068 -18.972 1.00 98.12 98 PHE A O 1
ATOM 768 N N . GLY A 1 99 ? 3.394 -3.640 -18.620 1.00 97.62 99 GLY A N 1
ATOM 769 C CA . GLY A 1 99 ? 3.583 -4.040 -17.239 1.00 97.62 99 GLY A CA 1
ATOM 770 C C . GLY A 1 99 ? 4.550 -5.207 -17.074 1.00 97.62 99 GLY A C 1
ATOM 771 O O . GLY A 1 99 ? 5.437 -5.154 -16.222 1.00 97.62 99 GLY A O 1
ATOM 772 N N . PHE A 1 100 ? 4.438 -6.230 -17.925 1.00 97.81 100 PHE A N 1
ATOM 773 C CA . PHE A 1 100 ? 5.369 -7.356 -17.951 1.00 97.81 100 PHE A CA 1
ATOM 774 C C . PHE A 1 100 ? 6.778 -6.914 -18.341 1.00 97.81 100 PHE A C 1
ATOM 776 O O . PHE A 1 100 ? 7.748 -7.347 -17.715 1.00 97.81 100 PHE A O 1
ATOM 783 N N . ASP A 1 101 ? 6.905 -6.040 -19.341 1.00 98.19 101 ASP A N 1
ATOM 784 C CA . ASP A 1 101 ? 8.203 -5.504 -19.736 1.00 98.19 101 ASP A CA 1
ATOM 785 C C . ASP A 1 101 ? 8.815 -4.650 -18.615 1.00 98.19 101 ASP A C 1
ATOM 787 O O . ASP A 1 101 ? 9.990 -4.825 -18.283 1.00 98.19 101 ASP A O 1
ATOM 791 N N . PHE A 1 102 ? 8.025 -3.786 -17.975 1.00 98.38 102 PHE A N 1
ATOM 792 C CA . PHE A 1 102 ? 8.445 -2.929 -16.866 1.00 98.38 102 PHE A CA 1
ATOM 793 C C . PHE A 1 102 ? 8.891 -3.748 -15.654 1.00 98.38 102 PHE A C 1
ATOM 795 O O . PHE A 1 102 ? 9.985 -3.523 -15.145 1.00 98.38 102 PHE A O 1
ATOM 802 N N . LEU A 1 103 ? 8.090 -4.712 -15.197 1.00 98.06 103 LEU A N 1
ATOM 803 C CA . LEU A 1 103 ? 8.408 -5.491 -14.000 1.00 98.06 103 LEU A CA 1
ATOM 804 C C . LEU A 1 103 ? 9.528 -6.502 -14.259 1.00 98.06 103 LEU A C 1
ATOM 806 O O . LEU A 1 103 ? 10.488 -6.550 -13.498 1.00 98.06 103 LEU A O 1
ATOM 810 N N . TYR A 1 104 ? 9.442 -7.282 -15.340 1.00 97.62 104 TYR A N 1
ATOM 811 C CA . TYR A 1 104 ? 10.219 -8.521 -15.456 1.00 97.62 104 TYR A CA 1
ATOM 812 C C . TYR A 1 104 ? 11.304 -8.511 -16.536 1.00 97.62 104 TYR A C 1
ATOM 814 O O . TYR A 1 104 ? 12.205 -9.346 -16.486 1.00 97.62 104 TYR A O 1
ATOM 822 N N . ARG A 1 105 ? 11.254 -7.607 -17.525 1.00 97.69 105 ARG A N 1
ATOM 823 C CA . ARG A 1 105 ? 12.200 -7.618 -18.668 1.00 97.69 105 ARG A CA 1
ATOM 824 C C . ARG A 1 105 ? 13.072 -6.370 -18.768 1.00 97.69 105 ARG A C 1
ATOM 826 O O . ARG A 1 105 ? 14.071 -6.384 -19.477 1.00 97.69 105 ARG A O 1
ATOM 833 N N . SER A 1 106 ? 12.753 -5.324 -18.009 1.00 97.06 106 SER A N 1
ATOM 8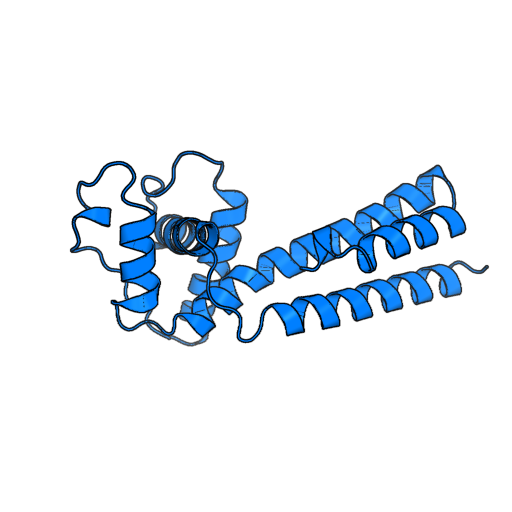34 C CA . SER A 1 106 ? 13.530 -4.079 -17.944 1.00 97.06 106 SER A CA 1
ATOM 835 C C . SER A 1 106 ? 14.671 -4.129 -16.919 1.00 97.06 106 SER A C 1
ATOM 837 O O . SER A 1 106 ? 15.345 -3.127 -16.699 1.00 97.06 106 SER A O 1
ATOM 839 N N . GLY A 1 107 ? 14.896 -5.277 -16.267 1.00 97.19 107 GLY A N 1
ATOM 840 C CA . GLY A 1 107 ? 15.927 -5.435 -15.235 1.00 97.19 107 GLY A CA 1
ATOM 841 C C . GLY A 1 107 ? 15.595 -4.735 -13.914 1.00 97.19 1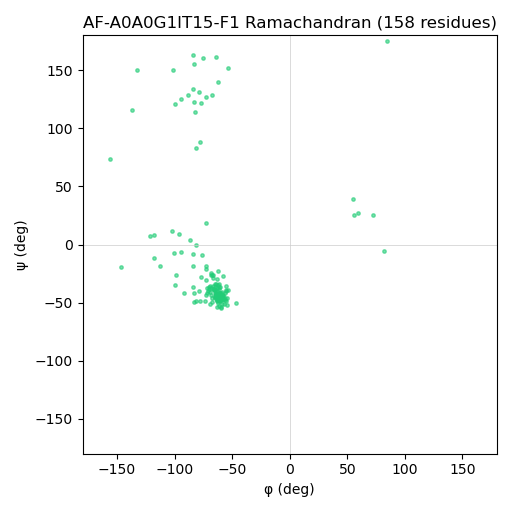07 GLY A C 1
ATOM 842 O O . GLY A 1 107 ? 16.506 -4.337 -13.194 1.00 97.19 107 GLY A O 1
ATOM 843 N N . ASN A 1 108 ? 14.307 -4.534 -13.629 1.00 98.00 108 ASN A N 1
ATOM 844 C CA . ASN A 1 108 ? 13.837 -4.079 -12.326 1.00 98.00 108 ASN A CA 1
ATOM 845 C C . ASN A 1 108 ? 13.709 -5.264 -11.359 1.00 98.00 108 ASN A C 1
ATOM 847 O O . ASN A 1 108 ? 13.501 -6.401 -11.779 1.00 98.00 108 ASN A O 1
ATOM 851 N N . ASP A 1 109 ? 13.798 -4.983 -10.061 1.00 97.38 109 ASP A N 1
ATOM 852 C CA . ASP A 1 109 ? 13.473 -5.951 -9.012 1.00 97.38 109 ASP A CA 1
ATOM 853 C C . ASP A 1 109 ? 11.948 -6.036 -8.860 1.00 97.38 109 ASP A C 1
ATOM 855 O O . ASP A 1 109 ? 11.342 -5.264 -8.116 1.00 97.38 109 ASP A O 1
ATOM 859 N N . ALA A 1 110 ? 11.319 -6.922 -9.637 1.00 97.25 110 ALA A N 1
ATOM 860 C CA . ALA A 1 110 ? 9.865 -7.041 -9.694 1.00 97.25 110 ALA A CA 1
ATOM 861 C C . ALA A 1 110 ? 9.239 -7.256 -8.309 1.00 97.25 110 ALA A C 1
ATOM 863 O O . ALA A 1 110 ? 8.279 -6.562 -7.972 1.00 97.25 110 ALA A O 1
ATOM 864 N N . ASP A 1 111 ? 9.802 -8.163 -7.508 1.00 96.69 111 ASP A N 1
ATOM 865 C CA . ASP A 1 111 ? 9.279 -8.521 -6.188 1.00 96.69 111 ASP A CA 1
ATOM 866 C C . ASP A 1 111 ? 9.283 -7.307 -5.255 1.00 96.69 111 ASP A C 1
ATOM 868 O O . ASP A 1 111 ? 8.290 -7.025 -4.578 1.00 96.69 111 ASP A O 1
ATOM 872 N N . LEU A 1 112 ? 10.367 -6.523 -5.277 1.00 96.94 112 LEU A N 1
ATOM 873 C CA . LEU A 1 112 ? 10.448 -5.284 -4.514 1.00 96.94 112 LEU A CA 1
ATOM 874 C C . LEU A 1 112 ? 9.433 -4.242 -4.999 1.00 96.94 112 LEU A C 1
ATOM 876 O O . LEU A 1 112 ? 8.770 -3.610 -4.176 1.00 96.94 112 LEU A O 1
ATOM 880 N N . LEU A 1 113 ? 9.298 -4.038 -6.314 1.00 98.06 113 LEU A N 1
ATOM 881 C CA . LEU A 1 113 ? 8.362 -3.043 -6.848 1.00 98.06 113 LEU A CA 1
ATOM 882 C C . LEU A 1 113 ? 6.915 -3.393 -6.500 1.00 98.06 113 LEU A C 1
ATOM 884 O O . LEU A 1 113 ? 6.176 -2.520 -6.046 1.00 98.06 113 LEU A O 1
ATOM 888 N N . ILE A 1 114 ? 6.532 -4.661 -6.657 1.00 97.81 114 ILE A N 1
ATOM 889 C CA . ILE A 1 114 ? 5.203 -5.169 -6.300 1.00 97.81 114 ILE A CA 1
ATOM 890 C C . ILE A 1 114 ? 4.948 -4.964 -4.807 1.00 97.81 114 ILE A C 1
ATOM 892 O O . ILE A 1 114 ? 3.922 -4.391 -4.436 1.00 97.81 114 ILE A O 1
ATOM 896 N N . LEU A 1 115 ? 5.902 -5.341 -3.947 1.00 97.62 115 LEU A N 1
ATOM 897 C CA . LEU A 1 115 ? 5.790 -5.125 -2.506 1.00 97.62 115 LEU A CA 1
ATOM 898 C C . LEU A 1 115 ? 5.550 -3.646 -2.182 1.00 97.62 115 LEU A C 1
ATOM 900 O O . LEU A 1 115 ? 4.616 -3.325 -1.449 1.00 97.62 115 LEU A O 1
ATOM 904 N N . LEU A 1 116 ? 6.345 -2.740 -2.760 1.00 98.00 116 LEU A N 1
ATOM 905 C CA . LEU A 1 116 ? 6.194 -1.296 -2.565 1.00 98.00 116 LEU A CA 1
ATOM 906 C C . LEU A 1 116 ? 4.815 -0.800 -3.011 1.00 98.00 116 LEU A C 1
ATOM 908 O O . LEU A 1 116 ? 4.199 -0.009 -2.298 1.00 98.00 116 LEU A O 1
ATOM 912 N N . GLY A 1 117 ? 4.308 -1.284 -4.146 1.00 97.75 117 GLY A N 1
ATOM 913 C CA . GLY A 1 117 ? 2.980 -0.924 -4.643 1.00 97.75 117 GLY A CA 1
ATOM 914 C C . GLY A 1 117 ? 1.824 -1.449 -3.789 1.00 97.75 117 GLY A C 1
ATOM 915 O O . GLY A 1 117 ? 0.768 -0.816 -3.748 1.00 97.75 117 GLY A O 1
ATOM 916 N N . ARG A 1 118 ? 2.022 -2.552 -3.055 1.00 97.62 118 ARG A N 1
ATOM 917 C CA . ARG A 1 118 ? 1.037 -3.115 -2.115 1.00 97.62 118 ARG A CA 1
ATOM 918 C C . ARG A 1 118 ? 0.958 -2.341 -0.790 1.00 97.62 118 ARG A C 1
ATOM 920 O O . ARG A 1 118 ? -0.109 -2.300 -0.176 1.00 97.62 118 ARG A O 1
ATOM 927 N N . LEU A 1 119 ? 2.038 -1.684 -0.345 1.00 97.69 119 LEU A N 1
ATOM 928 C CA . LEU A 1 119 ? 2.079 -0.988 0.957 1.00 97.69 119 LEU A CA 1
ATOM 929 C C . LEU A 1 119 ? 1.009 0.114 1.123 1.00 97.69 119 LEU A C 1
ATOM 931 O O . LEU A 1 119 ? 0.373 0.161 2.180 1.00 97.69 119 LEU A O 1
ATOM 935 N N . PRO A 1 120 ? 0.740 0.984 0.128 1.00 98.19 120 PRO A N 1
ATOM 936 C CA . PRO A 1 120 ? -0.371 1.928 0.219 1.00 98.19 120 PRO A CA 1
ATOM 937 C C . PRO A 1 120 ? -1.735 1.243 0.345 1.00 98.19 120 PRO A C 1
ATOM 939 O O . PRO A 1 120 ? -2.606 1.750 1.051 1.00 98.19 120 PRO A O 1
ATOM 942 N N . MET A 1 121 ? -1.924 0.079 -0.283 1.00 97.44 121 MET A N 1
ATOM 943 C CA . MET A 1 121 ? -3.197 -0.652 -0.228 1.00 97.44 121 MET A CA 1
ATOM 944 C C . MET A 1 121 ? -3.406 -1.277 1.147 1.00 97.44 121 MET A C 1
ATOM 946 O O . MET A 1 121 ? -4.508 -1.208 1.689 1.00 97.44 121 MET A O 1
ATOM 950 N N . LEU A 1 122 ? -2.330 -1.766 1.770 1.00 97.31 122 LEU A N 1
ATOM 951 C CA . LEU A 1 122 ? -2.336 -2.177 3.173 1.00 97.31 122 LEU A CA 1
ATOM 952 C C . LEU A 1 122 ? -2.731 -1.016 4.102 1.00 97.31 122 LEU A C 1
ATOM 954 O O . LEU A 1 122 ? -3.517 -1.201 5.031 1.00 97.31 122 LEU A O 1
ATOM 958 N N . LEU A 1 123 ? -2.244 0.202 3.847 1.00 97.75 123 LEU A N 1
ATOM 959 C CA . LEU A 1 123 ? -2.657 1.370 4.628 1.00 97.75 123 LEU A CA 1
ATOM 960 C C . LEU A 1 123 ? -4.155 1.670 4.452 1.00 97.75 123 LEU A C 1
ATOM 962 O O . LEU A 1 123 ? -4.845 1.913 5.442 1.00 97.75 123 LEU A O 1
ATOM 966 N N . ILE A 1 124 ? -4.673 1.614 3.221 1.00 98.19 124 ILE A N 1
ATOM 967 C CA . ILE A 1 124 ? -6.106 1.798 2.935 1.00 98.19 124 ILE A CA 1
ATOM 968 C C . ILE A 1 124 ? -6.946 0.736 3.657 1.00 98.19 124 ILE A C 1
ATOM 970 O O . ILE A 1 124 ? -7.951 1.077 4.284 1.00 98.19 124 ILE A O 1
ATOM 974 N N . LEU A 1 125 ? -6.511 -0.526 3.636 1.00 97.94 125 LEU A N 1
ATOM 975 C CA . LEU A 1 125 ? -7.154 -1.644 4.326 1.00 97.94 125 LEU A CA 1
ATOM 976 C C . LEU A 1 125 ? -7.295 -1.382 5.835 1.00 97.94 125 LEU A C 1
ATOM 978 O O . LEU A 1 125 ? -8.370 -1.571 6.413 1.00 97.94 125 LEU A O 1
ATOM 982 N N . LEU A 1 126 ? -6.227 -0.904 6.479 1.00 98.25 126 LEU A N 1
ATOM 983 C CA . LEU A 1 126 ? -6.221 -0.601 7.913 1.00 98.25 126 LEU A CA 1
ATOM 984 C C . LEU A 1 126 ? -7.054 0.639 8.251 1.00 98.25 126 LEU A C 1
ATOM 986 O O . LEU A 1 126 ? -7.778 0.642 9.251 1.00 98.25 126 LEU A O 1
ATOM 990 N N . LEU A 1 127 ? -6.990 1.679 7.413 1.00 98.44 127 LEU A N 1
ATOM 991 C CA . LEU A 1 127 ? -7.819 2.875 7.564 1.00 98.44 127 LEU A CA 1
ATOM 992 C C . LEU A 1 127 ? -9.304 2.523 7.465 1.00 98.44 127 LEU A C 1
ATOM 994 O O . LEU A 1 127 ? -10.088 2.956 8.311 1.00 98.44 127 LEU A O 1
ATOM 998 N N . LEU A 1 128 ? -9.690 1.694 6.494 1.00 98.31 128 LEU A N 1
ATOM 999 C CA . LEU A 1 128 ? -11.063 1.220 6.362 1.00 98.31 128 L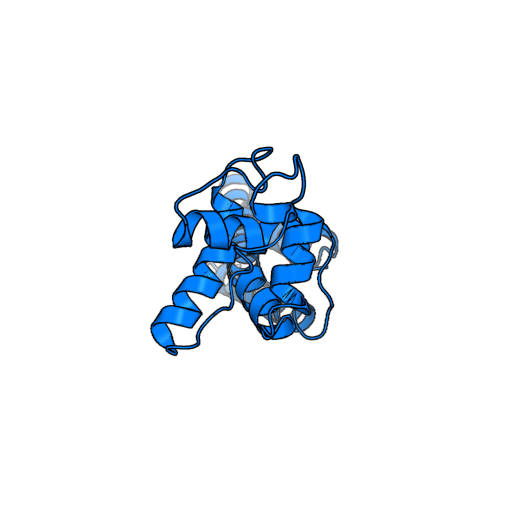EU A CA 1
ATOM 1000 C C . LEU A 1 128 ? -11.502 0.445 7.611 1.00 98.31 128 LEU A C 1
ATOM 1002 O O . LEU A 1 128 ? -12.554 0.757 8.166 1.00 98.31 128 LEU A O 1
ATOM 1006 N N . GLY A 1 129 ? -10.681 -0.475 8.126 1.00 98.31 129 GLY A N 1
ATOM 1007 C CA . GLY A 1 129 ? -10.978 -1.198 9.369 1.00 98.31 129 GLY A CA 1
ATOM 1008 C C . GLY A 1 129 ? -11.174 -0.268 10.571 1.00 98.31 129 GLY A C 1
ATOM 1009 O O . GLY A 1 129 ? -12.138 -0.406 11.330 1.00 98.31 129 GLY A O 1
ATOM 1010 N N . PHE A 1 130 ? -10.314 0.745 10.712 1.00 98.56 130 PHE A N 1
ATOM 1011 C CA . PHE A 1 130 ? -10.471 1.781 11.732 1.00 98.56 130 PHE A CA 1
ATOM 1012 C C . PHE A 1 130 ? -11.803 2.533 11.591 1.00 98.56 130 PHE A C 1
ATOM 1014 O O . PHE A 1 130 ? -12.498 2.741 12.591 1.00 98.56 130 PHE A O 1
ATOM 1021 N N . TYR A 1 131 ? -12.192 2.913 10.371 1.00 98.50 131 TYR A N 1
ATOM 1022 C CA . TYR A 1 131 ? -13.454 3.610 10.124 1.00 98.50 131 TYR A CA 1
ATOM 1023 C C . TYR A 1 131 ? -14.680 2.717 10.331 1.00 98.50 131 TYR A C 1
ATOM 1025 O O . TYR A 1 131 ? -15.649 3.183 10.927 1.00 98.50 131 TYR A O 1
ATOM 1033 N N . VAL A 1 132 ? -14.630 1.437 9.949 1.00 98.31 132 VAL A N 1
ATOM 1034 C CA . VAL A 1 132 ? -15.680 0.447 10.247 1.00 98.31 132 VAL A CA 1
ATOM 1035 C C . VAL A 1 132 ? -15.916 0.366 11.756 1.00 98.31 132 VAL A C 1
ATOM 1037 O O . VAL A 1 132 ? -17.058 0.473 12.212 1.00 98.31 132 VAL A O 1
ATOM 1040 N N . PHE A 1 133 ? -14.843 0.257 12.547 1.00 98.56 133 PHE A N 1
ATOM 1041 C CA . PHE A 1 133 ? -14.928 0.260 14.008 1.00 98.56 133 PHE A CA 1
ATOM 1042 C C . PHE A 1 133 ? -15.507 1.569 14.548 1.00 98.56 133 PHE A C 1
ATOM 1044 O O . PHE A 1 133 ? -16.460 1.550 15.334 1.00 98.56 133 PHE A O 1
ATOM 1051 N N . LYS A 1 134 ? -14.921 2.705 14.147 1.00 98.31 134 LYS A N 1
ATOM 1052 C CA . 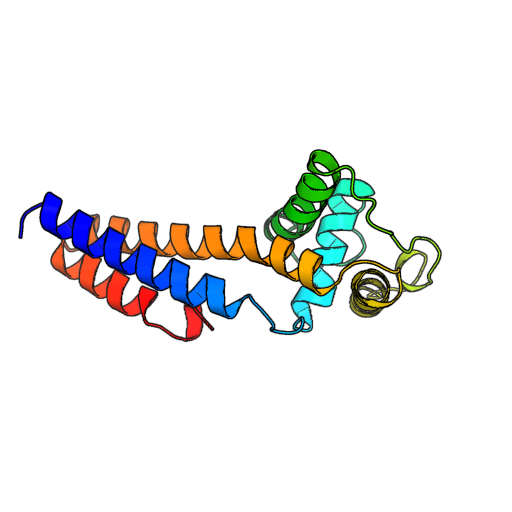LYS A 1 134 ? -15.288 4.035 14.642 1.00 98.31 134 LYS A CA 1
ATOM 1053 C C . LYS A 1 134 ? -16.758 4.329 14.359 1.00 98.31 134 LYS A C 1
ATOM 1055 O O . LYS A 1 134 ? -17.498 4.662 15.282 1.00 98.31 134 LYS A O 1
ATOM 1060 N N . TRP A 1 135 ? -17.180 4.155 13.113 1.00 98.50 135 TRP A N 1
ATOM 1061 C CA . TRP A 1 135 ? -18.524 4.495 12.669 1.00 98.50 135 TRP A CA 1
ATOM 1062 C C . TRP A 1 135 ? -19.582 3.592 13.308 1.00 98.50 135 TRP A C 1
ATOM 1064 O O . TRP A 1 135 ? -20.560 4.077 13.877 1.00 98.50 135 TRP A O 1
ATOM 1074 N N . THR A 1 136 ? -19.345 2.278 13.333 1.00 98.50 136 THR A N 1
ATOM 1075 C CA . THR A 1 136 ? -20.270 1.333 13.977 1.00 98.50 136 THR A CA 1
ATOM 1076 C C . THR A 1 136 ? -20.382 1.599 15.477 1.00 98.50 136 THR A C 1
ATOM 1078 O O . THR A 1 136 ? -21.468 1.519 16.051 1.00 98.50 136 THR A O 1
ATOM 1081 N N . ARG A 1 137 ? -19.272 1.960 16.131 1.00 97.88 137 ARG A N 1
ATOM 1082 C CA . ARG A 1 137 ? -19.276 2.339 17.545 1.00 97.88 137 ARG A CA 1
ATOM 1083 C C . ARG A 1 137 ? -20.108 3.592 17.811 1.00 97.88 137 ARG A C 1
ATOM 1085 O O . ARG A 1 137 ? -20.751 3.651 18.858 1.00 97.88 137 ARG A O 1
ATOM 1092 N N . GLU A 1 138 ? -20.059 4.583 16.926 1.00 97.75 138 GLU A N 1
ATOM 1093 C CA . GLU A 1 138 ? -20.828 5.827 17.050 1.00 97.75 138 GLU A CA 1
ATOM 1094 C C . GLU A 1 138 ? -22.337 5.580 16.908 1.0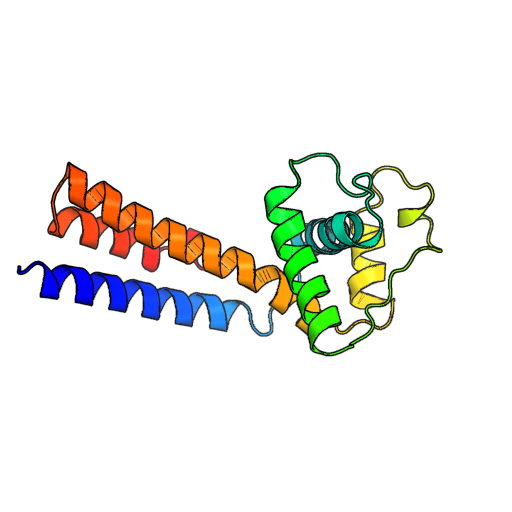0 97.75 138 GLU A C 1
ATOM 1096 O O . GLU A 1 138 ? -23.114 6.184 17.642 1.00 97.75 138 GLU A O 1
ATOM 1101 N N . ILE A 1 139 ? -22.745 4.646 16.043 1.00 98.25 139 ILE A N 1
ATOM 1102 C CA . ILE A 1 139 ? -24.161 4.320 15.808 1.00 98.25 139 ILE A CA 1
ATOM 1103 C C . ILE A 1 139 ? -24.718 3.345 16.855 1.00 98.25 139 ILE A C 1
ATOM 1105 O O . ILE A 1 139 ? -25.791 3.565 17.411 1.00 98.25 139 ILE A O 1
ATOM 1109 N N . ALA A 1 140 ? -24.012 2.241 17.106 1.00 97.56 140 ALA A N 1
ATOM 1110 C CA . ALA A 1 140 ? -24.538 1.069 17.817 1.00 97.56 140 ALA A CA 1
ATOM 1111 C C . ALA A 1 140 ? -23.741 0.712 19.087 1.00 97.56 140 ALA A C 1
ATOM 1113 O O . ALA A 1 140 ? -23.976 -0.315 19.731 1.00 97.56 140 ALA A O 1
ATOM 1114 N N . GLY A 1 141 ? -22.794 1.564 19.481 1.00 97.44 141 GLY A N 1
ATOM 1115 C CA . GLY A 1 141 ? -22.028 1.419 20.711 1.00 97.44 141 GLY A CA 1
ATOM 1116 C C . GLY A 1 141 ? -20.800 0.499 20.604 1.00 97.44 141 GLY A C 1
ATOM 1117 O O . GLY A 1 141 ? -20.536 -0.145 19.587 1.00 97.44 141 GLY A O 1
ATOM 1118 N N . PRO A 1 142 ? -19.998 0.414 21.683 1.00 97.31 142 PRO A N 1
ATOM 1119 C CA . PRO A 1 142 ? -18.655 -0.174 21.650 1.00 97.31 142 PRO A CA 1
ATOM 1120 C C . PRO A 1 142 ? -18.62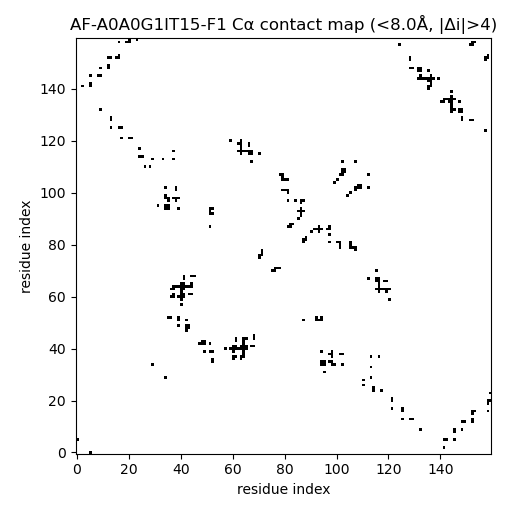5 -1.672 21.328 1.00 97.31 142 PRO A C 1
ATOM 1122 O O . PRO A 1 142 ? -17.698 -2.129 20.668 1.00 97.31 142 PRO A O 1
ATOM 1125 N N . LYS A 1 143 ? -19.628 -2.440 21.774 1.00 97.50 143 LYS A N 1
ATOM 1126 C CA . LYS A 1 143 ? -19.701 -3.884 21.496 1.00 97.50 143 LYS A CA 1
ATOM 1127 C C . LYS A 1 143 ? -19.964 -4.158 20.015 1.00 97.50 143 LYS A C 1
ATOM 1129 O O . LYS A 1 143 ? -19.307 -5.019 19.444 1.00 97.50 143 LYS A O 1
ATOM 1134 N N . ALA A 1 144 ? -20.880 -3.405 19.403 1.00 98.06 144 ALA A N 1
ATOM 1135 C CA . ALA A 1 144 ? -21.175 -3.516 17.979 1.00 98.06 144 ALA A CA 1
ATOM 1136 C C . ALA A 1 144 ? -19.964 -3.112 17.129 1.00 98.06 144 ALA A C 1
ATOM 1138 O O . ALA A 1 144 ? -19.623 -3.820 16.189 1.00 98.06 144 ALA A O 1
ATOM 1139 N N . GLY A 1 145 ? -19.259 -2.039 17.514 1.00 98.31 145 GLY A N 1
ATOM 1140 C CA . GLY A 1 145 ? -18.017 -1.636 16.852 1.00 98.31 145 GLY A CA 1
ATOM 1141 C C . GLY A 1 145 ? -16.954 -2.732 16.861 1.00 98.31 145 GLY A C 1
ATOM 1142 O O . GLY A 1 145 ? -16.374 -3.026 15.821 1.00 98.31 145 GLY A O 1
ATOM 1143 N N . LEU A 1 146 ? -16.725 -3.375 18.012 1.00 98.56 146 LEU A N 1
ATOM 1144 C CA . LEU A 1 146 ? -15.783 -4.495 18.099 1.00 98.56 146 LEU A CA 1
ATOM 1145 C C . LEU A 1 146 ? -16.232 -5.717 17.303 1.00 98.56 146 LEU A C 1
ATOM 1147 O O . LEU A 1 146 ? -15.392 -6.363 16.691 1.00 98.56 146 LEU A O 1
ATOM 1151 N N . LEU A 1 147 ? -17.529 -6.032 17.299 1.00 98.56 147 LEU A N 1
ATOM 1152 C CA . LEU A 1 147 ? -18.050 -7.139 16.502 1.00 98.56 147 LEU A CA 1
ATOM 1153 C C . LEU A 1 147 ? -17.855 -6.879 15.001 1.00 98.56 147 LEU A C 1
ATOM 1155 O O . LEU A 1 147 ? -17.386 -7.761 14.294 1.00 98.56 147 LEU A O 1
ATOM 1159 N N . ALA A 1 148 ? -18.157 -5.670 14.524 1.00 98.44 148 ALA A N 1
ATOM 1160 C CA . ALA A 1 148 ? -17.943 -5.297 13.127 1.00 98.44 148 ALA A CA 1
ATOM 1161 C C . ALA A 1 148 ? -16.458 -5.335 12.747 1.00 98.44 148 ALA A C 1
ATOM 1163 O O . ALA A 1 148 ? -16.108 -5.888 11.707 1.00 98.44 148 ALA A O 1
ATOM 1164 N N . LEU A 1 149 ? -15.583 -4.806 13.609 1.00 98.56 149 LEU A N 1
ATOM 1165 C CA . LEU A 1 149 ? -14.143 -4.876 13.384 1.00 98.56 149 LEU A CA 1
ATOM 1166 C C . LEU A 1 149 ? -13.645 -6.320 13.363 1.00 98.56 149 LEU A C 1
ATOM 1168 O O . LEU A 1 149 ? -12.865 -6.648 12.485 1.00 98.56 149 LEU A O 1
ATOM 1172 N N . PHE A 1 150 ? -14.119 -7.178 14.268 1.00 98.50 150 PHE A N 1
ATOM 1173 C CA . PHE A 1 150 ? -13.782 -8.600 14.271 1.00 98.50 150 PHE A CA 1
ATOM 1174 C C . PHE A 1 150 ? -14.187 -9.278 12.956 1.00 98.50 150 PHE A C 1
ATOM 1176 O O . PHE A 1 150 ? -13.382 -9.971 12.347 1.00 98.50 150 PHE A O 1
ATOM 1183 N N . LEU A 1 151 ? -15.412 -9.048 12.477 1.00 98.19 151 LEU A N 1
ATOM 1184 C CA . LEU A 1 151 ? -15.857 -9.613 11.200 1.00 98.19 151 LEU A CA 1
ATOM 1185 C C . LEU A 1 151 ? -15.007 -9.112 10.026 1.00 98.19 151 LEU A C 1
ATOM 1187 O O . LEU A 1 151 ? -14.689 -9.887 9.132 1.00 98.19 151 LEU A O 1
ATOM 1191 N N . TYR A 1 152 ? -14.606 -7.841 10.042 1.00 98.25 152 TYR A N 1
ATOM 1192 C CA . TYR A 1 152 ? -13.737 -7.255 9.025 1.00 98.25 152 TYR A CA 1
ATOM 1193 C C . TYR A 1 152 ? -12.301 -7.807 9.084 1.00 98.25 152 TYR A C 1
ATOM 1195 O O . TYR A 1 152 ? -11.779 -8.285 8.082 1.00 98.25 152 TYR A O 1
ATOM 1203 N N . SER A 1 153 ? -11.673 -7.794 10.264 1.00 97.62 153 SER A N 1
ATOM 1204 C CA . SER A 1 153 ? -10.255 -8.120 10.469 1.00 97.62 153 SER A CA 1
ATOM 1205 C C . SER A 1 153 ? -9.933 -9.612 10.422 1.00 97.62 153 SER A C 1
ATOM 1207 O O . SER A 1 153 ? -8.762 -9.973 10.475 1.00 97.62 153 SER A O 1
ATOM 1209 N N . PHE A 1 154 ? -10.951 -10.472 10.383 1.00 96.25 154 PHE A N 1
ATOM 1210 C CA . PHE A 1 154 ? -10.822 -11.924 10.221 1.00 96.25 154 PHE A CA 1
ATOM 1211 C C . PHE A 1 154 ? -11.499 -12.428 8.934 1.00 96.25 154 PHE A C 1
ATOM 1213 O O . PHE A 1 154 ? -11.615 -13.636 8.735 1.00 96.25 154 PHE A O 1
ATOM 1220 N N . SER A 1 155 ? -11.957 -11.526 8.060 1.00 96.62 155 SER A N 1
ATOM 1221 C CA . SER A 1 155 ? -12.542 -11.906 6.776 1.00 96.62 155 SER A CA 1
ATOM 1222 C C . SER A 1 155 ? -11.443 -12.151 5.736 1.00 96.62 155 SER A C 1
ATOM 1224 O O . SER A 1 155 ? -10.677 -11.228 5.442 1.00 96.62 155 SER A O 1
ATOM 1226 N N . PRO A 1 156 ? -11.383 -13.345 5.117 1.00 92.25 156 PRO A N 1
ATOM 1227 C CA . PRO A 1 156 ? -10.408 -13.625 4.068 1.00 92.25 156 PRO A CA 1
ATOM 1228 C C . PRO A 1 156 ? -10.610 -12.727 2.846 1.00 92.25 156 PRO A C 1
ATOM 1230 O O . PRO A 1 156 ? -9.636 -12.357 2.223 1.00 92.25 156 PRO A O 1
ATOM 1233 N N . THR A 1 157 ? -11.835 -12.282 2.549 1.00 93.12 157 THR A N 1
ATOM 1234 C CA . THR A 1 157 ? -12.117 -11.382 1.413 1.00 93.12 157 THR A CA 1
ATOM 1235 C C . THR A 1 157 ? -11.415 -10.026 1.518 1.00 93.12 157 THR A C 1
ATOM 1237 O O . THR A 1 157 ? -11.258 -9.345 0.513 1.00 93.12 157 THR A O 1
ATOM 1240 N N . PHE A 1 158 ? -11.038 -9.605 2.729 1.00 93.62 158 PHE A N 1
ATOM 1241 C CA . PHE A 1 158 ? -10.305 -8.358 2.943 1.00 93.62 158 PHE A CA 1
ATOM 1242 C C . PHE A 1 158 ? -8.793 -8.566 3.099 1.00 93.62 158 PHE A C 1
ATOM 1244 O O . PHE A 1 158 ? -8.041 -7.628 2.860 1.00 93.62 158 PHE A O 1
ATOM 1251 N N . ILE A 1 159 ? -8.349 -9.741 3.555 1.00 89.12 159 ILE A N 1
ATOM 1252 C CA . ILE A 1 159 ? -6.940 -9.998 3.902 1.00 89.12 159 ILE A CA 1
ATOM 1253 C C . ILE A 1 159 ? -6.190 -10.735 2.786 1.00 89.12 159 ILE A C 1
ATOM 1255 O O . ILE A 1 159 ? -4.992 -10.506 2.645 1.00 89.12 159 ILE A O 1
ATOM 1259 N N . ALA A 1 160 ? -6.872 -11.630 2.065 1.00 75.44 160 ALA A N 1
ATOM 1260 C CA . ALA A 1 160 ? -6.305 -12.542 1.072 1.00 75.44 160 ALA A CA 1
ATOM 1261 C C . ALA A 1 160 ? -6.556 -12.075 -0.366 1.00 75.44 160 ALA A C 1
ATOM 1263 O O . ALA A 1 160 ? -7.582 -11.394 -0.598 1.00 75.44 160 ALA A O 1
#

Sequence (160 aa):
MTKTQTNLLAALMLIFMSGLAFFSLLGDSAIIDEVAHLPAGYSYIVKQDMRLNPEHPPLIKDLAGGAVWLYSQITNTKINFPDNIPAWQSAINGQWDFGFDFLYRSGNDADLLILLGRLPMLLILLLLGFYVFKWTREIAGPKAGLLALFLYSFSPTFIA

Foldseek 3Di:
DDPVVLVVLLVVLLVLLLVLLLVVLAPDDDDQVLLQQQLQLLCCVPVVDNQLCVPDDNVLSVQLNVLVVVCCVVVVDDQQQCCPDCLNPPDHNSRNVSSCCRQPVRPDPNSVSSSSSCVVVSVVLSVVLVCQLVVLCVVPNSVRSSVSSVCSSPDPVSRD

pLDDT: mean 96.28, std 3.35, range [75.44, 98.62]

Mean predicted aligned error: 3.11 Å

Secondary structure (DSSP, 8-state):
--HHHHHHHHHHHHHHHHHHHHHHTSSPPPPHHHHHHHHHHHHHHHH---TTSTTS-SHHHHHHHHHHHHHHHHH-PPP---TTSHHHHT-TTTHHHHHHIIIIISS--HHHHHHHHHHHHHHHHHHHHHHHHHHHHHHHHHHHHHHHHHHHHT-HHHH-

Nearest PDB structures (foldseek):
  3spf-assembly1_A  TM=2.346E-01  e=3.902E+00  Homo sapiens
  9bru-assembly1_k  TM=1.767E-01  e=9.564E+00  Mus musculus

Solvent-accessible surface area (backbone atoms only — not comparable to full-atom values): 8600 Å² total; per-residue (Å²): 133,54,73,65,60,52,52,50,54,50,49,52,45,52,52,51,32,48,51,55,35,55,59,60,56,56,92,58,76,82,53,78,64,52,33,29,37,31,51,31,13,31,35,34,71,77,67,71,41,64,76,53,61,68,91,56,82,55,69,69,25,39,44,15,11,42,40,40,50,50,48,26,67,76,69,69,49,86,78,47,74,64,74,88,39,57,38,65,70,72,47,81,84,21,23,51,61,38,15,49,38,32,34,71,69,44,78,39,64,40,70,59,47,52,44,38,28,44,49,54,52,54,50,51,54,51,50,49,45,52,47,51,21,52,52,38,24,74,77,64,33,68,69,47,8,49,52,50,31,50,57,53,56,72,32,58,86,74,56,103